Protein AF-A5E3Y4-F1 (afdb_monomer_lite)

Organism: Lodderomyces elongisporus (strain ATCC 11503 / CBS 2605 / JCM 1781 / NBRC 1676 / NRRL YB-4239) (NCBI:txid379508)

Foldseek 3Di:
DDPDLPEAFKEFEADPPGTDPLDIDGHDDPLVVVCVCQLPDCVQQVVCVVPDPPRSRVSLVVCCVPPPSSVSRYHYDQCQQTEAEDQPLCPVCNVPPSRHDDPPRDDYDDHPCVPPHDPVVVVVVVVVVVVVVPPDPCVVVD

Radius of gyration: 18.68 Å; chains: 1; bounding box: 45×25×62 Å

pLDDT: mean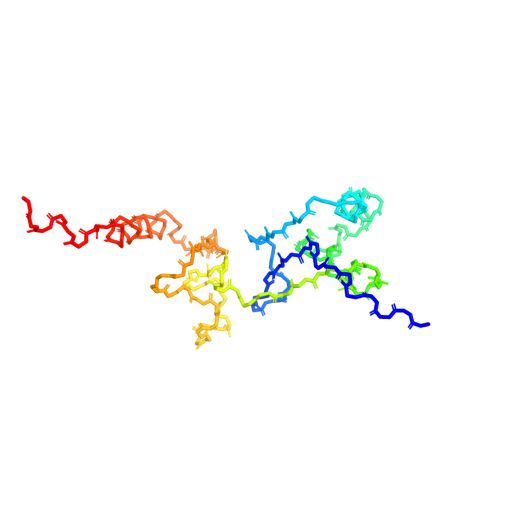 84.67, std 14.15, range [39.09, 97.06]

Structure (mmCIF, N/CA/C/O backbone):
data_AF-A5E3Y4-F1
#
_entry.id   AF-A5E3Y4-F1
#
loop_
_atom_site.group_PDB
_atom_site.id
_atom_site.type_symbol
_atom_site.label_atom_id
_atom_site.label_alt_id
_atom_site.label_comp_id
_atom_site.label_asym_id
_atom_site.label_entity_id
_atom_site.label_seq_id
_atom_site.pdbx_PDB_ins_code
_atom_site.Cartn_x
_atom_site.Cartn_y
_atom_site.Cartn_z
_atom_site.occupancy
_atom_site.B_iso_or_equiv
_atom_site.auth_seq_id
_atom_site.auth_comp_id
_atom_site.auth_asym_id
_atom_site.auth_atom_id
_atom_site.pdbx_PDB_model_num
ATOM 1 N N . MET A 1 1 ? -26.579 -13.635 18.494 1.00 39.09 1 MET A N 1
ATOM 2 C CA . MET A 1 1 ? -25.375 -13.830 17.659 1.00 39.09 1 MET A CA 1
ATOM 3 C C . MET A 1 1 ? -25.699 -13.289 16.270 1.00 39.09 1 MET A C 1
ATOM 5 O O . MET A 1 1 ? -26.286 -13.987 15.459 1.00 39.09 1 MET A O 1
ATOM 9 N N . SER A 1 2 ? -25.502 -11.986 16.071 1.00 42.41 2 SER A N 1
ATOM 10 C CA . SER A 1 2 ? -25.947 -11.267 14.872 1.00 42.41 2 SER A CA 1
ATOM 11 C C . SER A 1 2 ? -24.798 -11.192 13.866 1.00 42.41 2 SER A C 1
ATOM 13 O O . SER A 1 2 ? -23.995 -10.266 13.917 1.00 42.41 2 SER A O 1
ATOM 15 N N . THR A 1 3 ? -24.725 -12.145 12.940 1.00 51.66 3 THR A N 1
ATOM 16 C CA . THR A 1 3 ? -23.962 -12.018 11.687 1.00 51.66 3 THR A CA 1
ATOM 17 C C . THR A 1 3 ? -24.670 -11.035 10.752 1.00 51.66 3 THR A C 1
ATOM 19 O O . THR A 1 3 ? -25.243 -11.421 9.733 1.00 51.66 3 THR A O 1
ATOM 22 N N . LEU A 1 4 ? -24.676 -9.750 11.104 1.00 51.94 4 LEU A N 1
ATOM 23 C CA . LEU A 1 4 ? -25.006 -8.703 10.143 1.00 51.94 4 LEU A CA 1
ATOM 24 C C . LEU A 1 4 ? -23.763 -8.491 9.283 1.00 51.94 4 LEU A C 1
ATOM 26 O O . LEU A 1 4 ? -22.709 -8.143 9.809 1.00 51.94 4 LEU A O 1
ATOM 30 N N . LYS A 1 5 ? -23.896 -8.730 7.971 1.00 64.25 5 LYS A N 1
ATOM 31 C CA . LYS A 1 5 ? -22.921 -8.390 6.923 1.00 64.25 5 LYS A CA 1
ATOM 32 C C . LYS A 1 5 ? -22.685 -6.881 6.918 1.00 64.25 5 LYS A C 1
ATOM 34 O O . LYS A 1 5 ? -23.233 -6.135 6.114 1.00 64.25 5 LYS A O 1
ATOM 39 N N . GLN A 1 6 ? -21.904 -6.444 7.881 1.00 70.06 6 GLN A N 1
ATOM 40 C CA . GLN A 1 6 ? -21.375 -5.113 8.021 1.00 70.06 6 GLN A CA 1
ATOM 41 C C . GLN A 1 6 ? -20.534 -4.862 6.735 1.00 70.06 6 GLN A C 1
ATOM 43 O O . GLN A 1 6 ? -19.576 -5.587 6.484 1.00 70.06 6 GLN A O 1
ATOM 48 N N . PRO A 1 7 ? -20.876 -3.870 5.884 1.00 83.50 7 PRO A N 1
ATOM 49 C CA . PRO A 1 7 ? -20.195 -3.633 4.601 1.00 83.50 7 PRO A CA 1
ATOM 50 C C . PRO A 1 7 ? -18.747 -3.157 4.776 1.00 83.50 7 PRO A C 1
ATOM 52 O O . PRO A 1 7 ? -18.548 -2.227 5.548 1.00 83.50 7 PRO A O 1
ATOM 55 N N . ILE A 1 8 ? -17.789 -3.721 4.033 1.00 94.12 8 ILE A N 1
ATOM 56 C CA . ILE A 1 8 ? -16.358 -3.344 4.052 1.00 94.12 8 ILE A CA 1
ATOM 57 C C . ILE A 1 8 ? -16.190 -1.815 3.989 1.00 94.12 8 ILE A C 1
ATOM 59 O O . ILE A 1 8 ? -16.854 -1.150 3.189 1.00 94.12 8 ILE A O 1
ATOM 63 N N . ASP A 1 9 ? -15.329 -1.266 4.846 1.00 96.50 9 ASP A N 1
ATOM 64 C CA . ASP A 1 9 ? -15.009 0.165 4.882 1.00 96.50 9 ASP A CA 1
ATOM 65 C C . ASP A 1 9 ? -13.672 0.488 4.236 1.00 96.50 9 ASP A C 1
ATOM 67 O O . ASP A 1 9 ? -13.545 1.553 3.644 1.00 96.50 9 ASP A O 1
ATOM 71 N N . MET A 1 10 ? -12.687 -0.401 4.328 1.00 96.31 10 MET A N 1
ATOM 72 C CA . MET A 1 10 ? -11.364 -0.164 3.764 1.00 96.31 10 MET A CA 1
ATOM 73 C C . MET A 1 10 ? -10.934 -1.345 2.909 1.00 96.31 10 MET A C 1
ATOM 75 O O . MET A 1 10 ? -11.122 -2.501 3.277 1.00 96.31 10 MET A O 1
ATOM 79 N N . ILE A 1 11 ? -10.375 -1.047 1.744 1.00 97.06 11 ILE A N 1
ATOM 80 C CA . ILE A 1 11 ? -9.854 -2.032 0.808 1.00 97.06 11 ILE A CA 1
ATOM 81 C C . ILE A 1 11 ? -8.381 -1.734 0.591 1.00 97.06 11 ILE A C 1
ATOM 83 O O . ILE A 1 11 ? -8.037 -0.647 0.129 1.00 97.06 11 ILE A O 1
ATOM 87 N N . ILE A 1 12 ? -7.542 -2.717 0.893 1.00 96.69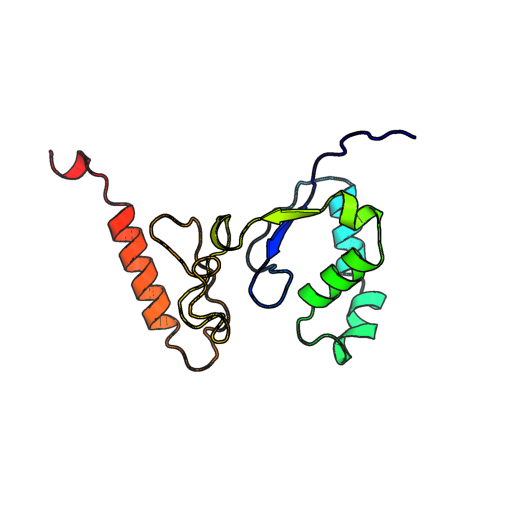 12 ILE A N 1
ATOM 88 C CA . ILE A 1 12 ? -6.094 -2.659 0.701 1.00 96.69 12 ILE A C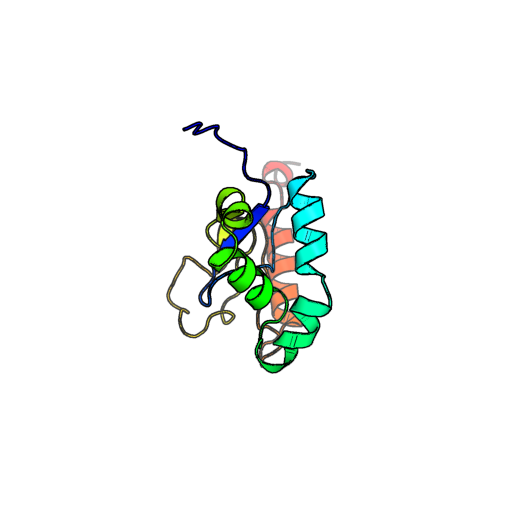A 1
ATOM 89 C C . ILE A 1 12 ? -5.633 -3.789 -0.213 1.00 96.69 12 ILE A C 1
ATOM 91 O O . ILE A 1 12 ? -6.393 -4.697 -0.560 1.00 96.69 12 ILE A O 1
ATOM 95 N N . THR A 1 13 ? -4.372 -3.728 -0.618 1.00 96.38 13 THR A N 1
ATOM 96 C CA . THR A 1 13 ? -3.729 -4.786 -1.401 1.00 96.38 13 THR A CA 1
ATOM 97 C C . THR A 1 13 ? -2.710 -5.545 -0.569 1.00 96.38 13 THR A C 1
ATOM 99 O O . THR A 1 13 ? -2.303 -5.063 0.484 1.00 96.38 13 THR A O 1
ATOM 102 N N . GLN A 1 14 ? -2.305 -6.726 -1.036 1.00 93.44 14 GLN A N 1
ATOM 103 C CA . GLN A 1 14 ? -1.176 -7.461 -0.465 1.00 93.44 14 GLN A CA 1
ATOM 104 C C . GLN A 1 14 ? -0.086 -7.645 -1.512 1.00 93.44 14 GLN A C 1
ATOM 106 O O . GLN A 1 14 ? -0.402 -7.958 -2.662 1.00 93.44 14 GLN A O 1
ATOM 111 N N . ASP A 1 15 ? 1.168 -7.454 -1.122 1.00 92.38 15 ASP A N 1
ATOM 112 C CA . ASP A 1 15 ? 2.340 -7.609 -1.983 1.00 92.38 15 ASP A CA 1
ATOM 113 C C . ASP A 1 15 ? 3.237 -8.776 -1.528 1.00 92.38 15 ASP A C 1
ATOM 115 O O . ASP A 1 15 ? 2.764 -9.734 -0.913 1.00 92.38 15 ASP A O 1
ATOM 119 N N . CYS A 1 16 ? 4.518 -8.744 -1.901 1.00 90.75 16 CYS A N 1
ATOM 120 C CA . CYS A 1 16 ? 5.491 -9.757 -1.509 1.00 90.75 16 CYS A CA 1
ATOM 121 C C . CYS A 1 16 ? 5.900 -9.696 -0.024 1.00 90.75 16 CYS A C 1
ATOM 123 O O . CYS A 1 16 ? 6.488 -10.666 0.456 1.00 90.75 16 CYS A O 1
ATOM 125 N N . GLY A 1 17 ? 5.610 -8.594 0.678 1.00 87.38 17 GLY A N 1
ATOM 126 C CA . GLY A 1 17 ? 5.977 -8.351 2.074 1.00 87.38 17 GLY A CA 1
ATOM 127 C C . GLY A 1 17 ? 4.801 -8.384 3.052 1.00 87.38 17 GLY A C 1
ATOM 128 O O . GLY A 1 17 ? 5.013 -8.671 4.224 1.00 87.38 17 GLY A O 1
ATOM 129 N N . GLY A 1 18 ? 3.568 -8.164 2.593 1.00 90.06 18 GLY A N 1
ATOM 130 C CA . GLY A 1 18 ? 2.405 -8.141 3.477 1.00 90.06 18 GLY A CA 1
ATOM 131 C C . GLY A 1 18 ? 1.360 -7.152 2.999 1.00 90.06 18 GLY A C 1
ATOM 132 O O . GLY A 1 18 ? 0.902 -7.233 1.857 1.00 90.06 18 GLY A O 1
ATOM 133 N N . PHE A 1 19 ? 0.922 -6.259 3.883 1.00 92.38 19 PHE A N 1
ATOM 134 C CA . PHE A 1 19 ? -0.046 -5.226 3.534 1.00 92.38 19 PHE A CA 1
ATOM 135 C C . PHE A 1 19 ? 0.620 -4.174 2.654 1.00 92.38 19 PHE A C 1
ATOM 137 O O . PHE A 1 19 ? 1.677 -3.648 2.980 1.00 92.38 19 PHE A O 1
ATOM 144 N N . ASN A 1 20 ? -0.052 -3.785 1.572 1.00 92.44 20 ASN A N 1
ATOM 145 C CA . ASN A 1 20 ? 0.397 -2.683 0.742 1.00 92.44 20 ASN A CA 1
ATOM 146 C C . ASN A 1 20 ? -0.620 -1.541 0.715 1.00 92.44 20 ASN A C 1
ATOM 148 O O . ASN A 1 20 ? -1.761 -1.693 0.258 1.00 92.44 20 ASN A O 1
ATOM 152 N N . LEU A 1 21 ? -0.140 -0.385 1.175 1.00 92.00 21 LEU A N 1
ATOM 153 C CA . LEU A 1 21 ? -0.863 0.881 1.301 1.00 92.00 21 LEU A CA 1
ATOM 154 C C . LEU A 1 21 ? -0.503 1.921 0.227 1.00 92.00 21 LEU A C 1
ATOM 156 O O . LEU A 1 21 ? -0.914 3.071 0.321 1.00 92.00 21 LEU A O 1
ATOM 160 N N . GLY A 1 22 ? 0.228 1.538 -0.820 1.00 91.81 22 GLY A N 1
ATOM 161 C CA . GLY A 1 22 ? 0.527 2.422 -1.952 1.00 91.81 22 GLY A CA 1
ATOM 162 C C . GLY A 1 22 ? -0.702 2.778 -2.799 1.00 91.81 22 GLY A C 1
ATOM 163 O O . GLY A 1 22 ? -0.726 3.817 -3.455 1.00 91.81 22 GLY A O 1
ATOM 164 N N . SER A 1 23 ? -1.750 1.951 -2.750 1.00 95.12 23 SER A N 1
ATOM 165 C CA . SER A 1 23 ? -3.085 2.296 -3.240 1.00 95.12 23 SER A CA 1
ATOM 166 C C . SER A 1 23 ? -4.147 1.558 -2.433 1.00 95.12 23 SER A C 1
ATOM 168 O O . SER A 1 23 ? -4.137 0.329 -2.345 1.00 95.12 23 SER A O 1
ATOM 170 N N . PHE A 1 24 ? -5.070 2.309 -1.842 1.00 95.88 24 PHE A N 1
ATOM 171 C CA . PHE A 1 24 ? -6.156 1.780 -1.028 1.00 95.88 24 PHE A CA 1
ATOM 172 C C . PHE A 1 24 ? -7.404 2.649 -1.168 1.00 95.88 24 PHE A C 1
ATOM 174 O O . PHE A 1 24 ? -7.346 3.799 -1.605 1.00 95.88 24 PHE A O 1
ATOM 181 N N . LEU A 1 25 ? -8.553 2.087 -0.804 1.00 96.38 25 LEU A N 1
ATOM 182 C CA . LEU A 1 25 ? -9.839 2.777 -0.833 1.00 96.38 25 LEU A CA 1
ATOM 183 C C . LEU A 1 25 ? -10.445 2.760 0.562 1.00 96.38 25 LEU A C 1
ATOM 185 O O . LEU A 1 25 ? -10.492 1.709 1.194 1.00 96.38 25 LEU A O 1
ATOM 189 N N . VAL A 1 26 ? -10.959 3.902 1.012 1.00 95.94 26 VAL A N 1
ATOM 190 C CA . VAL A 1 26 ? -11.687 4.015 2.280 1.00 95.94 26 VAL A CA 1
ATOM 191 C C . VAL A 1 26 ? -13.045 4.641 2.014 1.00 95.94 26 VAL A C 1
ATOM 193 O O . VAL A 1 26 ? -13.159 5.699 1.394 1.00 95.94 26 VAL A O 1
ATOM 196 N N . ARG A 1 27 ? -14.097 3.981 2.481 1.00 95.81 27 ARG A N 1
ATOM 197 C CA . ARG A 1 27 ? -15.446 4.521 2.497 1.00 95.81 27 ARG A CA 1
ATOM 198 C C . ARG A 1 27 ? -15.581 5.464 3.681 1.00 95.81 27 ARG A C 1
ATOM 200 O O . ARG A 1 27 ? -15.281 5.088 4.805 1.00 95.81 27 ARG A O 1
ATOM 207 N N . ARG A 1 28 ? -16.158 6.640 3.436 1.00 95.94 28 ARG A N 1
ATOM 208 C CA . ARG A 1 28 ? -16.555 7.562 4.500 1.00 95.94 28 ARG A CA 1
ATOM 209 C C . ARG A 1 28 ? -17.616 6.924 5.403 1.00 95.94 28 ARG A C 1
ATOM 211 O O . ARG A 1 28 ? -18.743 6.690 4.963 1.00 95.94 28 ARG A O 1
ATOM 218 N N . SER A 1 29 ? -17.263 6.669 6.654 1.00 95.25 29 SER A N 1
ATOM 219 C CA . SER A 1 29 ? -18.148 6.143 7.692 1.00 95.25 29 SER A CA 1
ATOM 220 C C . SER A 1 29 ? -17.622 6.506 9.087 1.00 95.25 29 SER A C 1
ATOM 222 O O . SER A 1 29 ? -16.482 6.939 9.239 1.00 95.25 29 SER A O 1
ATOM 224 N N . SER A 1 30 ? -18.426 6.285 10.129 1.00 94.94 30 SER A N 1
ATOM 225 C CA . SER A 1 30 ? -17.958 6.443 11.515 1.00 94.94 30 SER A CA 1
ATOM 226 C C . SER A 1 30 ? -16.799 5.498 11.851 1.00 94.94 30 SER A C 1
ATOM 228 O O . SER A 1 30 ? -15.943 5.827 12.664 1.00 94.94 30 SER A O 1
ATOM 230 N N . TRP A 1 31 ? -16.742 4.334 11.195 1.00 94.88 31 TRP A N 1
ATOM 231 C CA . TRP A 1 31 ? -15.623 3.408 11.335 1.00 94.88 31 TRP A CA 1
ATOM 232 C C . TRP A 1 31 ? -14.339 3.991 10.743 1.00 94.88 31 TRP A C 1
ATOM 234 O O . TRP A 1 31 ? -13.292 3.876 11.368 1.00 94.88 31 TRP A O 1
ATOM 244 N N . SER A 1 32 ? -14.407 4.641 9.571 1.00 95.12 32 SER A N 1
ATOM 245 C CA . SER A 1 32 ? -13.210 5.234 8.960 1.00 95.12 32 SER A CA 1
ATOM 246 C C . SER A 1 32 ? -12.676 6.408 9.771 1.00 95.12 32 SER A C 1
ATOM 248 O O . SER A 1 32 ? -11.468 6.564 9.864 1.00 95.12 32 SER A O 1
ATOM 250 N N . GLU A 1 33 ? -13.563 7.209 10.369 1.00 94.88 33 GLU A N 1
ATOM 251 C CA . GLU A 1 33 ? -13.169 8.303 11.269 1.00 94.88 33 GLU A CA 1
ATOM 252 C C . GLU A 1 33 ? -12.426 7.742 12.491 1.00 94.88 33 GLU A C 1
ATOM 254 O O . GLU A 1 33 ? -11.280 8.106 12.729 1.00 94.88 33 GLU A O 1
ATOM 259 N N . MET A 1 34 ? -13.009 6.747 13.170 1.00 93.44 34 MET A N 1
ATOM 260 C CA . MET A 1 34 ? -12.375 6.099 14.324 1.00 93.44 34 MET A CA 1
ATOM 261 C C . MET A 1 34 ? -11.053 5.401 13.973 1.00 93.44 34 MET A C 1
ATOM 263 O O . MET A 1 34 ? -10.108 5.449 14.760 1.00 93.44 34 MET A O 1
ATOM 267 N N . LEU A 1 35 ? -10.973 4.736 12.813 1.00 93.06 35 LEU A N 1
ATOM 268 C CA . LEU A 1 35 ? -9.726 4.124 12.356 1.00 93.06 35 LEU A CA 1
ATOM 269 C C . LEU A 1 35 ? -8.643 5.188 12.181 1.00 93.06 35 LEU A C 1
ATOM 271 O O . LEU A 1 35 ? -7.545 4.994 12.685 1.00 93.06 35 LEU A O 1
ATOM 275 N N . LEU A 1 36 ? -8.936 6.278 11.470 1.00 91.75 36 LEU A N 1
ATOM 276 C CA . LEU A 1 36 ? -7.951 7.320 11.178 1.00 91.75 36 LEU A CA 1
ATOM 277 C C . LEU A 1 36 ? -7.481 8.037 12.450 1.00 91.75 36 LEU A C 1
ATOM 279 O O . LEU A 1 36 ? -6.289 8.307 12.566 1.00 91.75 36 LEU A O 1
ATOM 283 N N . ASP A 1 37 ? -8.376 8.265 13.415 1.00 90.00 37 ASP A N 1
ATOM 284 C CA . ASP A 1 37 ? -8.023 8.861 14.709 1.00 90.00 37 ASP A CA 1
ATOM 285 C C . ASP A 1 37 ? -7.013 7.998 15.481 1.00 90.00 37 ASP A C 1
ATOM 287 O O . ASP A 1 37 ? -6.034 8.511 16.015 1.00 90.00 37 ASP A O 1
ATOM 291 N N . ILE A 1 38 ? -7.223 6.677 15.517 1.00 87.44 38 ILE A N 1
ATOM 292 C CA . ILE A 1 38 ? -6.338 5.741 16.230 1.00 87.44 38 ILE A CA 1
ATOM 293 C C . ILE A 1 38 ? -5.057 5.477 15.437 1.00 87.44 38 ILE A C 1
ATOM 295 O O . ILE A 1 38 ? -3.980 5.336 16.013 1.00 87.44 38 ILE A O 1
ATOM 299 N N . TRP A 1 39 ? -5.160 5.389 14.113 1.00 85.25 39 TRP A N 1
ATOM 300 C CA . TRP A 1 39 ? -4.022 5.095 13.249 1.00 85.25 39 TRP A CA 1
ATOM 301 C C . TRP A 1 39 ? -3.005 6.243 13.234 1.00 85.25 39 TRP A C 1
ATOM 303 O O . TRP A 1 39 ? -1.807 5.987 13.129 1.00 85.25 39 TRP A O 1
ATOM 313 N N . TRP A 1 40 ? -3.469 7.484 13.415 1.00 79.12 40 TRP A N 1
ATOM 314 C CA . TRP A 1 40 ? -2.626 8.673 13.553 1.00 79.12 40 TRP A CA 1
ATOM 315 C C . TRP A 1 40 ? -2.280 9.029 15.012 1.00 79.12 40 TRP A C 1
ATOM 317 O O . TRP A 1 40 ? -1.605 10.030 15.248 1.00 79.12 40 TRP A O 1
ATOM 327 N N . ASP A 1 41 ? -2.728 8.249 16.004 1.00 78.06 41 ASP A N 1
ATOM 328 C CA . ASP A 1 41 ? -2.481 8.555 17.417 1.00 78.06 41 ASP A CA 1
ATOM 329 C C . ASP A 1 41 ? -0.965 8.560 17.714 1.00 78.06 41 ASP A C 1
ATOM 331 O O . ASP A 1 41 ? -0.314 7.509 17.612 1.00 78.06 41 ASP A O 1
ATOM 335 N N . PRO A 1 42 ? -0.385 9.706 18.129 1.00 63.44 42 PRO A N 1
ATOM 336 C CA . PRO A 1 42 ? 1.028 9.806 18.472 1.00 63.44 42 PRO A CA 1
ATOM 337 C C . PRO A 1 42 ? 1.439 8.824 19.570 1.00 63.44 42 PRO A C 1
ATOM 339 O O . PRO A 1 42 ? 2.561 8.339 19.558 1.00 63.44 42 PRO A O 1
ATOM 342 N N . ALA A 1 43 ? 0.551 8.459 20.499 1.00 63.72 43 ALA A N 1
ATOM 343 C CA . ALA A 1 43 ? 0.886 7.490 21.539 1.00 63.72 43 ALA A CA 1
ATOM 344 C C . ALA A 1 43 ? 1.144 6.084 20.971 1.00 63.72 43 ALA A C 1
ATOM 346 O O . ALA A 1 43 ? 1.989 5.362 21.493 1.00 63.72 43 ALA A O 1
ATOM 347 N N . MET A 1 44 ? 0.459 5.697 19.893 1.00 64.00 44 MET A N 1
ATOM 348 C CA . MET A 1 44 ? 0.707 4.435 19.187 1.00 64.00 44 MET A CA 1
ATOM 349 C C . MET A 1 44 ? 1.880 4.564 18.211 1.00 64.00 44 MET A C 1
ATOM 351 O O . MET A 1 44 ? 2.756 3.701 18.174 1.00 64.00 44 MET A O 1
ATOM 355 N N . TYR A 1 45 ? 1.924 5.658 17.450 1.00 58.56 45 TYR A N 1
ATOM 356 C CA . TYR A 1 45 ? 2.909 5.871 16.393 1.00 58.56 45 TYR A CA 1
ATOM 357 C C . TYR A 1 45 ? 4.301 6.247 16.938 1.00 58.56 45 TYR A C 1
ATOM 359 O O . TYR A 1 45 ? 5.306 5.644 16.566 1.00 58.56 45 TYR A O 1
ATOM 367 N N . GLU A 1 46 ? 4.389 7.183 17.886 1.00 56.53 46 GLU A N 1
ATOM 368 C CA . GLU A 1 46 ? 5.649 7.651 18.487 1.00 56.53 46 GLU A CA 1
ATOM 369 C C . GLU A 1 46 ? 6.207 6.711 19.564 1.00 56.53 46 GLU A C 1
ATOM 371 O O . GLU A 1 46 ? 7.367 6.848 19.934 1.00 56.53 46 GLU A O 1
ATOM 376 N N . GLN A 1 47 ? 5.470 5.724 20.073 1.00 57.00 47 GLN A N 1
ATOM 377 C CA . GLN A 1 47 ? 6.071 4.729 20.981 1.00 57.00 47 GLN A CA 1
ATOM 378 C C . GLN A 1 47 ? 6.731 3.574 20.220 1.00 57.00 47 GLN A C 1
ATOM 380 O O . GLN A 1 47 ? 7.701 2.992 20.705 1.00 57.00 47 GLN A O 1
ATOM 385 N N . MET A 1 48 ? 6.250 3.281 19.009 1.00 56.84 48 MET A N 1
ATOM 386 C CA . MET A 1 48 ? 6.693 2.140 18.202 1.00 56.84 48 MET A CA 1
ATOM 387 C C . MET A 1 48 ? 7.557 2.531 16.992 1.00 56.84 48 MET A C 1
ATOM 389 O O . MET A 1 48 ? 8.109 1.650 16.339 1.00 56.84 48 MET A O 1
ATOM 393 N N . HIS A 1 49 ? 7.757 3.828 16.715 1.00 56.03 49 HIS A N 1
ATOM 394 C CA . HIS A 1 49 ? 8.564 4.312 15.578 1.00 56.03 49 HIS A CA 1
ATOM 395 C C . HIS A 1 49 ? 10.022 3.817 15.548 1.00 56.03 49 HIS A C 1
ATOM 397 O O . HIS A 1 49 ? 10.661 3.895 14.504 1.00 56.03 49 HIS A O 1
ATOM 403 N N . MET A 1 50 ? 10.568 3.331 16.672 1.00 54.78 50 MET A N 1
ATOM 404 C CA . MET A 1 50 ? 11.897 2.701 16.709 1.00 54.78 50 MET A CA 1
ATOM 405 C C . MET A 1 50 ? 11.876 1.196 16.385 1.00 54.78 50 MET A C 1
ATOM 407 O O . MET A 1 50 ? 12.938 0.610 16.200 1.00 54.78 50 MET A O 1
ATOM 411 N N . GLN A 1 51 ? 10.698 0.565 16.343 1.00 55.06 51 GLN A N 1
ATOM 412 C CA . GLN A 1 51 ? 10.503 -0.855 16.015 1.00 55.06 51 GLN A CA 1
ATOM 413 C C . GLN A 1 51 ? 9.904 -1.071 14.616 1.00 55.06 51 GLN A C 1
ATOM 415 O O . GLN A 1 51 ? 10.050 -2.157 14.063 1.00 55.06 51 GLN A O 1
ATOM 420 N N . TRP A 1 52 ? 9.232 -0.064 14.051 1.00 56.91 52 TRP A N 1
ATOM 421 C CA . TRP A 1 52 ? 8.564 -0.147 12.750 1.00 56.91 52 TRP A CA 1
ATOM 422 C C . TRP A 1 52 ? 9.432 0.415 11.626 1.00 56.91 52 TRP A C 1
ATOM 424 O O . TRP A 1 52 ? 9.570 1.632 11.482 1.00 56.91 52 TRP A O 1
ATOM 434 N N . GLU A 1 53 ? 9.992 -0.473 10.804 1.00 55.91 53 GLU A N 1
ATOM 435 C CA . GLU A 1 53 ? 10.746 -0.080 9.609 1.00 55.91 53 GLU A CA 1
ATOM 436 C C . GLU A 1 53 ? 9.828 0.505 8.519 1.00 55.91 53 GLU A C 1
ATOM 438 O O . GLU A 1 53 ? 10.239 1.421 7.804 1.00 55.91 53 GLU A O 1
ATOM 443 N N . HIS A 1 54 ? 8.561 0.067 8.443 1.00 58.03 54 HIS A N 1
ATOM 444 C CA . HIS A 1 54 ? 7.593 0.465 7.409 1.00 58.03 54 HIS A CA 1
ATOM 445 C C . HIS A 1 54 ? 6.479 1.399 7.917 1.00 58.03 54 HIS A C 1
ATOM 447 O O . HIS A 1 54 ? 5.481 1.623 7.225 1.00 58.03 54 HIS A O 1
ATOM 453 N N . LYS A 1 55 ? 6.664 2.009 9.097 1.00 73.19 55 LYS A N 1
ATOM 454 C CA . LYS A 1 55 ? 5.831 3.094 9.655 1.00 73.19 55 LYS A CA 1
ATOM 455 C C . LYS A 1 55 ? 4.322 2.796 9.618 1.00 73.19 55 LYS A C 1
ATOM 457 O O . LYS A 1 55 ? 3.812 2.056 10.450 1.00 73.19 55 LYS A O 1
ATOM 462 N N . GLU A 1 56 ? 3.597 3.397 8.672 1.00 73.44 56 GLU A N 1
ATOM 463 C CA . GLU A 1 56 ? 2.137 3.324 8.556 1.00 73.44 56 GLU A CA 1
ATOM 464 C C . GLU A 1 56 ? 1.634 1.907 8.238 1.00 73.44 56 GLU A C 1
ATOM 466 O O . GLU A 1 56 ? 0.557 1.530 8.707 1.00 73.44 56 GLU A O 1
ATOM 471 N N . GLN A 1 57 ? 2.409 1.116 7.483 1.00 74.62 57 GLN A N 1
ATOM 472 C CA . GLN A 1 57 ? 2.071 -0.278 7.168 1.00 74.62 57 GLN A CA 1
ATOM 473 C C . GLN A 1 57 ? 2.120 -1.149 8.425 1.00 74.62 57 GLN A C 1
ATOM 475 O O . GLN A 1 57 ? 1.117 -1.778 8.764 1.00 74.62 57 GLN A O 1
ATOM 480 N N . ASP A 1 58 ? 3.226 -1.094 9.169 1.00 77.50 58 ASP A N 1
ATOM 481 C CA . ASP A 1 58 ? 3.409 -1.860 10.409 1.00 77.50 58 ASP A CA 1
ATOM 482 C C . ASP A 1 58 ? 2.371 -1.474 11.478 1.00 77.50 58 ASP A C 1
ATOM 484 O O . ASP A 1 58 ? 1.844 -2.328 12.204 1.00 77.50 58 ASP A O 1
ATOM 488 N N . ALA A 1 59 ? 2.015 -0.186 11.542 1.00 83.44 59 ALA A N 1
ATOM 489 C CA . ALA A 1 59 ? 0.959 0.308 12.418 1.00 83.44 59 ALA A CA 1
ATOM 490 C C . ALA A 1 59 ? -0.397 -0.332 12.082 1.00 83.44 59 ALA A C 1
ATOM 492 O O . ALA A 1 59 ? -1.085 -0.845 12.971 1.00 83.44 59 ALA A O 1
ATOM 493 N N . LEU A 1 60 ? -0.779 -0.353 10.800 1.00 88.25 60 LEU A N 1
ATOM 494 C CA . LEU A 1 60 ? -2.049 -0.941 10.383 1.00 88.25 60 LEU A CA 1
ATOM 495 C C . LEU A 1 60 ? -2.061 -2.463 10.556 1.00 88.25 60 LEU A C 1
ATOM 497 O O . LEU A 1 60 ? -3.087 -3.009 10.953 1.00 88.25 60 LEU A O 1
ATOM 501 N N . GLU A 1 61 ? -0.950 -3.156 10.311 1.00 88.12 61 GLU A N 1
ATOM 502 C CA . GLU A 1 61 ? -0.837 -4.598 10.560 1.00 88.12 61 GLU A CA 1
ATOM 503 C C . GLU A 1 61 ? -0.975 -4.933 12.053 1.00 88.12 61 GLU A C 1
ATOM 505 O O . GLU A 1 61 ? -1.661 -5.891 12.432 1.00 88.12 61 GLU A O 1
ATOM 510 N N . THR A 1 62 ? -0.403 -4.102 12.927 1.00 87.12 62 THR A N 1
ATOM 511 C CA . THR A 1 62 ? -0.551 -4.230 14.384 1.00 87.12 62 THR A CA 1
ATOM 512 C C . THR A 1 62 ? -1.999 -3.993 14.814 1.00 87.12 62 THR A C 1
ATOM 514 O O . THR A 1 62 ? -2.583 -4.790 15.554 1.00 87.12 62 THR A O 1
ATOM 517 N N . LEU A 1 63 ? -2.625 -2.927 14.317 1.00 89.06 63 LEU A N 1
ATOM 518 C CA . LEU A 1 63 ? -4.031 -2.626 14.578 1.00 89.06 63 LEU A CA 1
ATOM 519 C C . LEU A 1 63 ? -4.950 -3.731 14.048 1.00 89.06 63 LEU A C 1
ATOM 521 O O . LEU A 1 63 ? -5.856 -4.175 14.750 1.00 89.06 63 LEU A O 1
ATOM 525 N N . TYR A 1 64 ? -4.677 -4.246 12.851 1.00 91.75 64 TYR A N 1
ATOM 526 C CA . TYR A 1 64 ? -5.391 -5.377 12.278 1.00 91.75 64 TYR A CA 1
ATOM 527 C C . TYR A 1 64 ? -5.223 -6.627 13.152 1.00 91.75 64 TYR A C 1
ATOM 529 O O . TYR A 1 64 ? -6.202 -7.262 13.519 1.00 91.75 64 TYR A O 1
ATOM 537 N N . SER A 1 65 ? -4.011 -7.000 13.553 1.00 89.94 65 SER A N 1
ATOM 538 C CA . SER A 1 65 ? -3.801 -8.223 14.343 1.00 89.94 65 SER A CA 1
ATOM 539 C C . SER A 1 65 ? -4.425 -8.162 15.745 1.00 89.94 65 SER A C 1
ATOM 541 O O . SER A 1 65 ? -4.938 -9.179 16.224 1.00 89.94 65 SER A O 1
ATOM 543 N N . THR A 1 66 ? -4.443 -6.983 16.373 1.00 89.44 66 THR A N 1
ATOM 544 C CA . THR A 1 66 ? -4.889 -6.795 17.764 1.00 89.44 66 THR A CA 1
ATOM 545 C C . THR A 1 66 ? -6.363 -6.409 17.905 1.00 89.44 66 THR A C 1
ATOM 547 O O . THR A 1 66 ? -7.001 -6.803 18.883 1.00 89.44 66 THR A O 1
ATOM 550 N N . GLN A 1 67 ? -6.943 -5.687 16.940 1.00 91.75 67 GLN A N 1
ATOM 551 C CA . GLN A 1 67 ? -8.290 -5.121 17.048 1.00 91.75 67 GLN A CA 1
ATOM 552 C C . GLN A 1 67 ? -9.285 -5.828 16.118 1.00 91.75 67 GLN A C 1
ATOM 554 O O . GLN A 1 67 ? -9.319 -5.614 14.905 1.00 91.75 67 GLN A O 1
ATOM 559 N N . ALA A 1 68 ? -10.174 -6.648 16.690 1.00 93.19 68 ALA A N 1
ATOM 560 C CA . ALA A 1 68 ? -11.179 -7.387 15.915 1.00 93.19 68 ALA A CA 1
ATOM 561 C C . ALA A 1 68 ? -12.113 -6.469 15.102 1.00 93.19 68 ALA A C 1
ATOM 563 O O . ALA A 1 68 ? -12.396 -6.762 13.942 1.00 93.19 68 ALA A O 1
ATOM 564 N N . TRP A 1 69 ? -12.510 -5.326 15.670 1.00 91.94 69 TRP A N 1
ATOM 565 C CA . TRP A 1 69 ? -13.397 -4.358 15.015 1.00 91.94 69 TRP A CA 1
ATOM 566 C C . TRP A 1 69 ? -12.778 -3.712 13.761 1.00 91.94 69 TRP A C 1
ATOM 568 O O . TRP A 1 69 ? -13.510 -3.254 12.883 1.00 91.94 69 TRP A O 1
ATOM 578 N N . ILE A 1 70 ? -11.443 -3.700 13.648 1.00 93.38 70 ILE A N 1
ATOM 579 C CA . ILE A 1 70 ? -10.729 -3.255 12.445 1.00 93.38 70 ILE A CA 1
ATOM 580 C C . ILE A 1 70 ? -10.749 -4.369 11.394 1.00 93.38 70 ILE A C 1
ATOM 582 O O . ILE A 1 70 ? -11.153 -4.144 10.252 1.00 93.38 70 ILE A O 1
ATOM 586 N N . ARG A 1 71 ? -10.387 -5.599 11.784 1.00 93.25 71 ARG A N 1
ATOM 587 C CA . ARG A 1 71 ? -10.331 -6.748 10.859 1.00 93.25 71 ARG A CA 1
ATOM 588 C C . ARG A 1 71 ? -11.642 -7.040 10.163 1.00 93.25 71 ARG A C 1
ATOM 590 O O . ARG A 1 71 ? -11.649 -7.364 8.984 1.00 93.25 71 ARG A O 1
ATOM 597 N N . GLU A 1 72 ? -12.750 -6.922 10.884 1.00 93.75 72 GLU A N 1
ATOM 598 C CA . GLU A 1 72 ? -14.084 -7.227 10.360 1.00 93.75 72 GLU A CA 1
ATOM 599 C C . GLU A 1 72 ? -14.512 -6.303 9.205 1.00 93.75 72 GLU A C 1
ATOM 601 O O . GLU A 1 72 ? -15.532 -6.546 8.557 1.00 93.75 72 GLU A O 1
ATOM 606 N N . ARG A 1 73 ? -13.757 -5.228 8.950 1.00 95.12 73 ARG A N 1
ATOM 607 C CA . ARG A 1 73 ? -14.136 -4.127 8.058 1.00 95.12 73 ARG A CA 1
ATOM 608 C C . ARG A 1 73 ? -13.097 -3.836 6.972 1.00 95.12 73 ARG A C 1
ATOM 610 O O . ARG A 1 73 ? 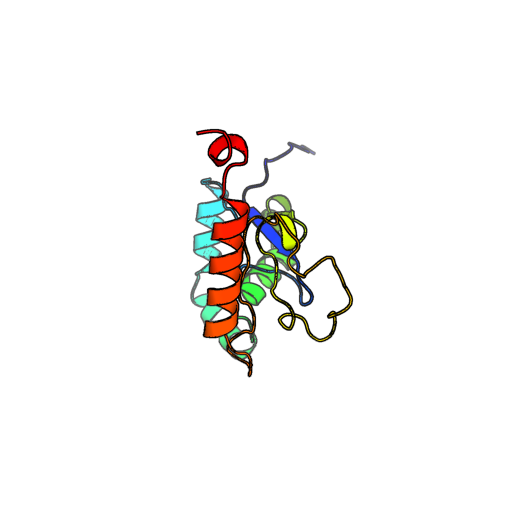-13.376 -3.007 6.102 1.00 95.12 73 ARG A O 1
ATOM 617 N N . ILE A 1 74 ? -11.962 -4.539 6.984 1.00 95.69 74 ILE A N 1
ATOM 618 C CA . ILE A 1 74 ? -10.916 -4.465 5.957 1.00 95.69 74 ILE A CA 1
ATOM 619 C C . ILE A 1 74 ? -11.077 -5.613 4.954 1.00 95.69 74 ILE A C 1
ATOM 621 O O . ILE A 1 74 ? -11.254 -6.771 5.325 1.00 95.69 74 ILE A O 1
ATOM 625 N N . GLY A 1 75 ? -11.012 -5.283 3.665 1.00 95.38 75 GLY A N 1
ATOM 626 C CA . GLY A 1 75 ? -10.977 -6.230 2.557 1.00 95.38 75 GLY A CA 1
ATOM 627 C C . GLY A 1 75 ? -9.637 -6.200 1.827 1.00 95.38 75 GLY A C 1
ATOM 628 O O . GLY A 1 75 ? -9.001 -5.152 1.723 1.00 95.38 75 GLY A O 1
ATOM 629 N N . PHE A 1 76 ? -9.245 -7.344 1.270 1.00 95.50 76 PHE A N 1
ATOM 630 C CA . PHE A 1 76 ? -7.996 -7.492 0.526 1.00 95.50 76 PHE A CA 1
ATOM 631 C C . PHE A 1 76 ? -8.259 -7.722 -0.958 1.00 95.50 76 PHE A C 1
ATOM 633 O O . PHE A 1 76 ? -9.137 -8.501 -1.339 1.00 95.50 76 PHE A O 1
ATOM 640 N N . LEU A 1 77 ? -7.465 -7.061 -1.795 1.00 95.56 77 LEU A N 1
ATOM 641 C CA . LEU A 1 77 ? -7.414 -7.284 -3.233 1.00 95.56 77 LEU A CA 1
ATOM 642 C C . LEU A 1 77 ? -6.043 -7.820 -3.658 1.00 95.56 77 LEU A C 1
ATOM 644 O O . LEU A 1 77 ? -5.027 -7.464 -3.057 1.00 95.56 77 LEU A O 1
ATOM 648 N N . PRO A 1 78 ? -5.985 -8.598 -4.755 1.00 95.12 78 PRO A N 1
ATOM 649 C CA . PRO A 1 78 ? -4.722 -8.851 -5.437 1.00 95.12 78 PRO A CA 1
ATOM 650 C C . PRO A 1 78 ? -4.054 -7.528 -5.830 1.00 95.12 78 PRO A C 1
ATOM 652 O O . PRO A 1 78 ? -4.730 -6.646 -6.368 1.00 95.12 78 PRO A O 1
ATOM 655 N N . LEU A 1 79 ? -2.738 -7.420 -5.623 1.00 95.94 79 LEU A N 1
ATOM 656 C CA . LEU A 1 79 ? -1.950 -6.196 -5.823 1.00 95.94 79 LEU A CA 1
ATOM 657 C C . LEU A 1 79 ? -2.279 -5.462 -7.129 1.00 95.94 79 LEU A C 1
ATOM 659 O O . LEU A 1 79 ? -2.682 -4.299 -7.141 1.00 95.94 79 LEU A O 1
ATOM 663 N N . ARG A 1 80 ? -2.220 -6.190 -8.245 1.00 96.19 80 ARG A N 1
ATOM 664 C CA . ARG A 1 80 ? -2.411 -5.653 -9.598 1.00 96.19 80 ARG A CA 1
ATOM 665 C C . ARG A 1 80 ? -3.789 -5.059 -9.887 1.00 96.19 80 ARG A C 1
ATOM 667 O O . ARG A 1 80 ? -3.958 -4.390 -10.902 1.00 96.19 80 ARG A O 1
ATOM 674 N N . LYS A 1 81 ? -4.791 -5.288 -9.029 1.00 95.81 81 LYS A N 1
ATOM 675 C CA . LYS A 1 81 ? -6.134 -4.725 -9.236 1.00 95.81 81 LYS A CA 1
ATOM 676 C C . LYS A 1 81 ? -6.142 -3.205 -9.161 1.00 95.81 81 LYS A C 1
ATOM 678 O O . LYS A 1 81 ? -6.853 -2.587 -9.948 1.00 95.81 81 LYS A O 1
ATOM 683 N N . ILE A 1 82 ? -5.377 -2.628 -8.237 1.00 96.62 82 ILE A N 1
ATOM 684 C CA . ILE A 1 82 ? -5.325 -1.174 -8.028 1.00 96.62 82 ILE A CA 1
ATOM 685 C C . ILE A 1 82 ? -3.907 -0.637 -7.785 1.00 96.62 82 ILE A C 1
ATOM 687 O O . ILE A 1 82 ? -3.748 0.565 -7.622 1.00 96.62 82 ILE A O 1
ATOM 691 N N . ASN A 1 83 ? -2.887 -1.500 -7.747 1.00 96.69 83 ASN A N 1
ATOM 692 C CA . ASN A 1 83 ? -1.577 -1.152 -7.197 1.00 96.69 83 ASN A CA 1
ATOM 693 C C . ASN A 1 83 ? -0.421 -1.969 -7.812 1.00 96.69 83 ASN A C 1
ATOM 695 O O . ASN A 1 83 ? 0.446 -2.458 -7.098 1.00 96.69 83 ASN A O 1
ATOM 699 N N . ALA A 1 84 ? -0.428 -2.196 -9.127 1.00 96.31 84 ALA A N 1
ATOM 700 C CA . ALA A 1 84 ? 0.539 -3.085 -9.774 1.00 96.31 84 ALA A CA 1
ATOM 701 C C . ALA A 1 84 ? 1.985 -2.578 -9.642 1.00 96.31 84 ALA A C 1
ATOM 703 O O . ALA A 1 84 ? 2.244 -1.385 -9.792 1.00 96.31 84 ALA A O 1
ATOM 704 N N . PHE A 1 85 ? 2.939 -3.482 -9.432 1.00 95.19 85 PHE A N 1
ATOM 705 C CA . PHE A 1 85 ? 4.351 -3.123 -9.321 1.00 95.19 85 PHE A CA 1
ATOM 706 C C . PHE A 1 85 ? 5.080 -3.132 -10.668 1.00 95.19 85 PHE A C 1
ATOM 708 O O . PHE A 1 85 ? 4.789 -3.969 -11.525 1.00 95.19 85 PHE A O 1
ATOM 715 N N . PRO A 1 86 ? 6.072 -2.252 -10.877 1.00 93.00 86 PRO A N 1
ATOM 716 C CA . PRO A 1 86 ? 7.017 -2.395 -11.969 1.00 93.00 86 PRO A CA 1
ATOM 717 C C . PRO A 1 86 ? 7.960 -3.582 -11.712 1.00 93.00 86 PRO A C 1
ATOM 719 O O . PRO A 1 86 ? 8.162 -3.989 -10.559 1.00 93.00 86 PRO A O 1
ATOM 722 N N . PRO A 1 87 ? 8.586 -4.127 -12.769 1.00 89.44 87 PRO A N 1
ATOM 723 C CA . PRO A 1 87 ? 9.691 -5.065 -12.619 1.00 89.44 87 PRO A CA 1
ATOM 724 C C . PRO A 1 87 ? 10.749 -4.532 -11.639 1.00 89.44 87 PRO A C 1
ATOM 726 O O . PRO A 1 87 ? 11.109 -3.358 -11.685 1.00 89.44 87 PRO A O 1
ATOM 729 N N . GLY A 1 88 ? 11.236 -5.394 -10.744 1.00 86.31 88 GLY A N 1
ATOM 730 C CA . GLY A 1 88 ? 12.275 -5.046 -9.768 1.00 86.31 88 GLY A CA 1
ATOM 731 C C . GLY A 1 88 ? 11.788 -4.501 -8.419 1.00 86.31 88 GLY A C 1
ATOM 732 O O . GLY A 1 88 ? 12.618 -4.340 -7.534 1.00 86.31 88 GLY A O 1
ATOM 733 N N . ALA A 1 89 ? 10.489 -4.247 -8.211 1.00 88.38 89 ALA A N 1
ATOM 734 C CA . ALA A 1 89 ? 9.975 -3.804 -6.900 1.00 88.38 89 ALA A CA 1
ATOM 735 C C . ALA A 1 89 ? 9.928 -4.927 -5.838 1.00 88.38 89 ALA A C 1
ATOM 737 O O . ALA A 1 89 ? 10.091 -4.664 -4.655 1.00 88.38 89 ALA A O 1
ATOM 738 N N . CYS A 1 90 ? 9.738 -6.180 -6.266 1.00 88.62 90 CYS A N 1
ATOM 739 C CA . CYS A 1 90 ? 9.763 -7.387 -5.429 1.00 88.62 90 CYS A CA 1
ATOM 740 C C . CYS A 1 90 ? 10.784 -8.380 -6.005 1.00 88.62 90 CYS A C 1
ATOM 742 O O . CYS A 1 90 ? 10.401 -9.386 -6.604 1.00 88.62 90 CYS A O 1
ATOM 744 N N . ALA A 1 91 ? 12.080 -8.073 -5.896 1.00 84.25 91 ALA A N 1
ATOM 745 C CA . ALA A 1 91 ? 13.144 -8.846 -6.550 1.00 84.25 91 ALA A CA 1
ATOM 746 C C . ALA A 1 91 ? 13.131 -10.339 -6.164 1.00 84.25 91 ALA A C 1
ATOM 748 O O . ALA A 1 91 ? 13.220 -11.199 -7.037 1.00 84.25 91 ALA A O 1
ATOM 749 N N . ASP A 1 92 ? 12.892 -10.650 -4.887 1.00 87.12 92 ASP A N 1
ATOM 750 C CA . ASP A 1 92 ? 12.834 -12.029 -4.374 1.00 87.12 92 ASP A CA 1
ATOM 751 C C . ASP A 1 92 ? 11.644 -12.840 -4.911 1.00 87.12 92 ASP A C 1
ATOM 753 O O . ASP A 1 92 ? 11.574 -14.060 -4.746 1.00 87.12 92 ASP A O 1
ATOM 757 N N . LYS A 1 93 ? 10.683 -12.161 -5.544 1.00 90.19 93 LYS A N 1
ATOM 758 C CA . LYS A 1 93 ? 9.490 -12.743 -6.164 1.00 90.19 93 LYS A CA 1
ATOM 759 C C . LYS A 1 93 ? 9.390 -12.380 -7.644 1.00 90.19 93 LYS A C 1
ATOM 761 O O . LYS A 1 93 ? 8.282 -12.359 -8.161 1.00 90.19 93 LYS A O 1
ATOM 766 N N . ALA A 1 94 ? 10.508 -12.106 -8.325 1.00 87.12 94 ALA A N 1
ATOM 767 C CA . ALA A 1 94 ? 10.535 -11.641 -9.720 1.00 87.12 94 ALA A CA 1
ATOM 768 C C . ALA A 1 94 ? 9.747 -12.528 -10.706 1.00 87.12 94 ALA A C 1
ATOM 770 O O . ALA A 1 94 ? 9.178 -12.018 -11.670 1.00 87.12 94 ALA A O 1
ATOM 771 N N . ASP A 1 95 ? 9.667 -13.832 -10.437 1.00 89.44 95 ASP A N 1
ATOM 772 C CA . ASP A 1 95 ? 8.953 -14.795 -11.282 1.00 89.44 95 ASP A CA 1
ATOM 773 C C . ASP A 1 95 ? 7.447 -14.897 -10.976 1.00 89.44 95 ASP A C 1
ATOM 775 O O . ASP A 1 95 ? 6.730 -15.629 -11.661 1.00 89.44 95 ASP A O 1
ATOM 779 N N . ASP A 1 96 ? 6.937 -14.183 -9.965 1.00 91.88 96 ASP A N 1
ATOM 780 C CA . ASP A 1 96 ? 5.528 -14.238 -9.580 1.00 91.88 96 ASP A CA 1
ATOM 781 C C . ASP A 1 96 ? 4.680 -13.203 -10.353 1.00 91.88 96 ASP A C 1
ATOM 783 O O . ASP A 1 96 ? 4.723 -11.998 -10.077 1.00 91.88 96 ASP A O 1
ATOM 787 N N . PRO A 1 97 ? 3.827 -13.635 -11.303 1.00 89.81 97 PRO A N 1
ATOM 788 C CA . PRO A 1 97 ? 3.031 -12.730 -12.127 1.00 89.81 97 PRO A CA 1
ATOM 789 C C . PRO A 1 97 ? 1.880 -12.037 -11.375 1.00 89.81 97 PRO A C 1
ATOM 791 O O . PRO A 1 97 ? 1.093 -11.309 -12.001 1.00 89.81 97 PRO A O 1
ATOM 794 N N . GLN A 1 98 ? 1.700 -12.308 -10.080 1.00 91.62 98 GLN A N 1
ATOM 795 C CA . GLN A 1 98 ? 0.658 -11.697 -9.256 1.00 91.62 98 GLN A CA 1
ATOM 796 C C . GLN A 1 98 ? 0.973 -10.253 -8.868 1.00 91.62 98 GLN A C 1
ATOM 798 O O . GLN A 1 98 ? 0.035 -9.491 -8.623 1.00 91.62 98 GLN A O 1
ATOM 803 N N . TYR A 1 99 ? 2.250 -9.865 -8.863 1.00 93.69 99 TYR A N 1
ATOM 804 C CA . TYR A 1 99 ? 2.676 -8.549 -8.385 1.00 93.69 99 TYR A CA 1
ATOM 805 C C . TYR A 1 99 ? 2.953 -7.559 -9.515 1.00 93.69 99 TYR A C 1
ATOM 807 O O . TYR A 1 99 ? 2.608 -6.382 -9.406 1.00 93.69 99 TYR A O 1
ATOM 815 N N . PHE A 1 100 ? 3.534 -8.034 -10.616 1.00 94.75 100 PHE A N 1
ATOM 816 C CA . PHE A 1 100 ? 4.040 -7.154 -11.665 1.00 94.75 100 PHE A CA 1
ATOM 817 C C . PHE A 1 100 ? 2.979 -6.745 -12.678 1.00 94.75 100 PHE A C 1
ATOM 819 O O . PHE A 1 100 ? 2.144 -7.552 -13.093 1.00 94.75 100 PHE A O 1
ATOM 826 N N . PHE A 1 101 ? 3.063 -5.490 -13.105 1.00 94.50 101 PHE A N 1
ATOM 827 C CA . PHE A 1 101 ? 2.203 -4.888 -14.108 1.00 94.50 101 PHE A CA 1
ATOM 828 C C . PHE A 1 101 ? 2.043 -5.772 -15.349 1.00 94.50 101 PHE A C 1
ATOM 830 O O . PHE A 1 101 ? 3.011 -6.288 -15.913 1.00 94.50 101 PHE A O 1
ATOM 837 N N . LYS A 1 102 ? 0.799 -5.885 -15.810 1.00 93.12 102 LYS A N 1
ATOM 838 C CA . LYS A 1 102 ? 0.445 -6.380 -17.138 1.00 93.12 102 LYS A CA 1
ATOM 839 C C . LYS A 1 102 ? -0.420 -5.362 -17.859 1.00 93.12 102 LYS A C 1
ATOM 841 O O . LYS A 1 102 ? -1.086 -4.535 -17.239 1.00 93.12 102 LYS A O 1
ATOM 846 N N . ASP A 1 103 ? -0.446 -5.479 -19.182 1.00 89.88 103 ASP A N 1
ATOM 847 C CA . ASP A 1 103 ? -1.289 -4.656 -20.040 1.00 89.88 103 ASP A CA 1
ATOM 848 C C . ASP A 1 103 ? -2.721 -4.566 -19.494 1.00 89.88 103 ASP A C 1
ATOM 850 O O . ASP A 1 103 ? -3.380 -5.585 -19.278 1.00 89.88 103 ASP A O 1
ATOM 854 N N . HIS A 1 104 ? -3.204 -3.329 -19.347 1.00 88.62 104 HIS A N 1
ATOM 855 C CA . HIS A 1 104 ? -4.524 -2.964 -18.813 1.00 88.62 104 HIS A CA 1
ATOM 856 C C . HIS A 1 104 ? -4.718 -3.130 -17.297 1.00 88.62 104 HIS A C 1
ATOM 858 O O . HIS A 1 104 ? -5.849 -2.992 -16.824 1.00 88.62 104 HIS A O 1
ATOM 864 N N . ASP A 1 105 ? -3.657 -3.346 -16.516 1.00 94.88 105 ASP A N 1
ATOM 865 C CA . ASP A 1 105 ? -3.727 -3.078 -15.077 1.00 94.88 105 ASP A CA 1
ATOM 866 C C . ASP A 1 105 ? -4.010 -1.578 -14.839 1.00 94.88 105 ASP A C 1
ATOM 868 O O . ASP A 1 105 ? -3.615 -0.711 -15.625 1.00 94.88 105 ASP A O 1
ATOM 872 N N . PHE A 1 106 ? -4.748 -1.270 -13.769 1.00 94.06 106 PHE A N 1
ATOM 873 C CA . PHE A 1 106 ? -5.353 0.052 -13.570 1.00 94.06 106 PHE A CA 1
ATOM 874 C C . PHE A 1 106 ? -4.333 1.152 -13.244 1.00 94.06 106 PHE A C 1
ATOM 876 O O . PHE A 1 1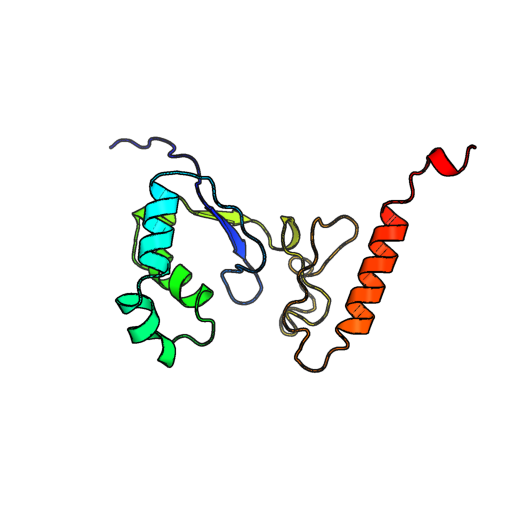06 ? -4.370 2.231 -13.835 1.00 94.06 106 PHE A O 1
ATOM 883 N N . VAL A 1 107 ? -3.433 0.880 -12.297 1.00 94.69 107 VAL A N 1
ATOM 884 C CA . VAL A 1 107 ? -2.429 1.822 -11.783 1.00 94.69 107 VAL A CA 1
ATOM 885 C C . VAL A 1 107 ? -1.126 1.070 -11.547 1.00 94.69 107 VAL A C 1
ATOM 887 O O . VAL A 1 107 ? -1.142 -0.060 -11.055 1.00 94.69 107 VAL A O 1
ATOM 890 N N . ILE A 1 108 ? -0.013 1.723 -11.887 1.00 94.69 108 ILE A N 1
ATOM 891 C CA . ILE A 1 108 ? 1.341 1.278 -11.552 1.00 94.69 108 ILE A CA 1
ATOM 892 C C . ILE A 1 108 ? 1.827 2.084 -10.350 1.00 94.69 108 ILE A C 1
ATOM 894 O O . ILE A 1 108 ? 1.802 3.315 -10.380 1.00 94.69 108 ILE A O 1
ATOM 898 N N . ASN A 1 109 ? 2.290 1.392 -9.317 1.00 94.56 109 ASN A N 1
ATOM 899 C CA . ASN A 1 109 ? 2.965 1.973 -8.169 1.00 94.56 109 ASN A CA 1
ATOM 900 C C . ASN A 1 109 ? 4.468 1.734 -8.299 1.00 94.56 109 ASN A C 1
ATOM 902 O O . ASN A 1 109 ? 4.909 0.589 -8.283 1.00 94.56 109 ASN A O 1
ATOM 906 N N . MET A 1 110 ? 5.245 2.813 -8.406 1.00 92.44 110 MET A N 1
ATOM 907 C CA . MET A 1 110 ? 6.701 2.799 -8.598 1.00 92.44 110 MET A CA 1
ATOM 908 C C . MET A 1 110 ? 7.464 2.426 -7.315 1.00 92.44 110 MET A C 1
ATOM 910 O O . MET A 1 110 ? 8.426 3.092 -6.942 1.00 92.44 110 MET A O 1
ATOM 914 N N . ALA A 1 111 ? 7.027 1.370 -6.631 1.00 88.62 111 ALA A N 1
ATOM 915 C CA . ALA A 1 111 ? 7.606 0.913 -5.380 1.00 88.62 111 ALA A CA 1
ATOM 916 C C . ALA A 1 111 ? 9.079 0.508 -5.550 1.00 88.62 111 ALA A C 1
ATOM 918 O O . ALA A 1 111 ? 9.472 -0.116 -6.549 1.00 88.62 111 ALA A O 1
ATOM 919 N N . GLY A 1 112 ? 9.885 0.889 -4.558 1.00 82.75 112 GLY A N 1
ATOM 920 C CA . GLY A 1 112 ? 11.307 0.571 -4.476 1.00 82.75 112 GLY A CA 1
ATOM 921 C C . GLY A 1 112 ? 12.152 1.193 -5.590 1.00 82.75 112 GLY A C 1
ATOM 922 O O . GLY A 1 112 ? 13.263 0.741 -5.856 1.00 82.75 112 GLY A O 1
ATOM 923 N N . CYS A 1 113 ? 11.623 2.190 -6.291 1.00 84.56 113 CYS A N 1
ATOM 924 C CA . CYS A 1 113 ? 12.278 2.735 -7.463 1.00 84.56 113 CYS A CA 1
ATOM 925 C C . CYS A 1 113 ? 13.532 3.551 -7.106 1.00 84.56 113 CYS A C 1
ATOM 927 O O . CYS A 1 113 ? 14.526 3.517 -7.829 1.00 84.56 113 CYS A O 1
ATOM 929 N N . GLU A 1 114 ? 13.531 4.225 -5.957 1.00 78.81 114 GLU A N 1
ATOM 930 C CA . GLU A 1 114 ? 14.682 4.975 -5.451 1.00 78.81 114 GLU A CA 1
ATOM 931 C C . GLU A 1 114 ? 15.929 4.110 -5.169 1.00 78.81 114 GLU A C 1
ATOM 933 O O . GLU A 1 114 ? 17.024 4.643 -4.981 1.00 78.81 114 GLU A O 1
ATOM 938 N N . TRP A 1 115 ? 15.803 2.780 -5.207 1.00 79.62 115 TRP A N 1
ATOM 939 C CA . TRP A 1 115 ? 16.878 1.831 -4.921 1.00 79.62 115 TRP A CA 1
ATOM 940 C C . TRP A 1 115 ? 17.546 1.322 -6.201 1.00 79.62 115 TRP A C 1
ATOM 942 O O . TRP A 1 115 ? 17.327 0.200 -6.652 1.00 79.62 115 TRP A O 1
ATOM 952 N N . GLY A 1 116 ? 18.399 2.161 -6.793 1.00 75.75 116 GLY A N 1
ATOM 953 C CA . GLY A 1 116 ? 19.296 1.745 -7.881 1.00 75.75 116 GLY A CA 1
ATOM 954 C C . GLY A 1 116 ? 18.617 1.506 -9.235 1.00 75.75 116 GLY A C 1
ATOM 955 O O . GLY A 1 116 ? 19.234 0.919 -10.124 1.00 75.75 116 GLY A O 1
ATOM 956 N N . ARG A 1 117 ? 17.374 1.970 -9.407 1.00 85.25 117 ARG A N 1
ATOM 957 C CA . ARG A 1 117 ? 16.618 1.920 -10.665 1.00 85.25 117 ARG A CA 1
ATOM 958 C C . ARG A 1 117 ? 16.455 3.310 -11.279 1.00 85.25 117 ARG A C 1
ATOM 960 O O . ARG A 1 117 ? 16.516 4.330 -10.596 1.00 85.25 117 ARG A O 1
ATOM 967 N N . ASP A 1 118 ? 16.244 3.349 -12.593 1.00 87.75 118 ASP A N 1
ATOM 968 C CA . ASP A 1 118 ? 15.976 4.596 -13.315 1.00 87.75 118 ASP A CA 1
ATOM 969 C C . ASP A 1 118 ? 14.484 4.948 -13.251 1.00 87.75 118 ASP A C 1
ATOM 971 O O . ASP A 1 118 ? 13.712 4.675 -14.173 1.00 87.75 118 ASP A O 1
ATOM 975 N N . CYS A 1 119 ? 14.070 5.590 -12.156 1.00 88.81 119 CYS A N 1
ATOM 976 C CA . CYS A 1 119 ? 12.677 6.007 -11.980 1.00 88.81 119 CYS A CA 1
ATOM 977 C C . CYS A 1 119 ? 12.163 6.929 -13.059 1.00 88.81 119 CYS A C 1
ATOM 979 O O . CYS A 1 119 ? 10.982 6.877 -13.409 1.00 88.81 119 CYS A O 1
ATOM 981 N N . TRP A 1 120 ? 13.034 7.795 -13.565 1.00 90.19 120 TRP A N 1
ATOM 982 C CA . TRP A 1 120 ? 12.649 8.716 -14.610 1.00 90.19 120 TRP A CA 1
ATOM 983 C C . TRP A 1 120 ? 12.365 7.953 -15.903 1.00 90.19 120 TRP A C 1
ATOM 985 O O . TRP A 1 120 ? 11.287 8.106 -16.480 1.00 90.19 120 TRP A O 1
ATOM 995 N N . GLY A 1 121 ? 13.288 7.083 -16.317 1.00 92.38 121 GLY A N 1
ATOM 996 C CA . GLY A 1 121 ? 13.134 6.242 -17.501 1.00 92.38 121 GLY A CA 1
ATOM 997 C C . GLY A 1 121 ? 11.916 5.325 -17.426 1.00 92.38 121 GLY A C 1
ATOM 998 O O . GLY A 1 121 ? 11.146 5.243 -18.386 1.00 92.38 121 GLY A O 1
ATOM 999 N N . GLU A 1 122 ? 11.674 4.690 -16.280 1.00 92.50 122 GLU A N 1
ATOM 1000 C CA . GLU A 1 122 ? 10.497 3.840 -16.103 1.00 92.50 122 GLU A CA 1
ATOM 1001 C C . GLU A 1 122 ? 9.185 4.636 -16.134 1.00 92.50 122 GLU A C 1
ATOM 1003 O O . GLU A 1 122 ? 8.213 4.225 -16.773 1.00 92.50 122 GLU A O 1
ATOM 1008 N N . MET A 1 123 ? 9.148 5.810 -15.501 1.00 93.06 123 MET A N 1
ATOM 1009 C CA . MET A 1 123 ? 7.984 6.690 -15.555 1.00 93.06 123 MET A CA 1
ATOM 1010 C C . MET A 1 123 ? 7.700 7.150 -16.993 1.00 93.06 123 MET A C 1
ATOM 1012 O O . MET A 1 123 ? 6.548 7.143 -17.436 1.00 93.06 123 MET A O 1
ATOM 1016 N N . GLU A 1 124 ? 8.733 7.519 -17.754 1.00 94.94 124 GLU A N 1
ATOM 1017 C CA . GLU A 1 124 ? 8.596 7.866 -19.172 1.00 94.94 124 GLU A CA 1
ATOM 1018 C C . GLU A 1 124 ? 8.118 6.674 -20.015 1.00 94.94 124 GLU A C 1
ATOM 1020 O O . GLU A 1 124 ? 7.238 6.841 -20.869 1.00 94.94 124 GLU A O 1
ATOM 1025 N N . HIS A 1 125 ? 8.598 5.461 -19.728 1.00 93.62 125 HIS A N 1
ATOM 1026 C CA . HIS A 1 125 ? 8.115 4.232 -20.357 1.00 93.62 125 HIS A CA 1
ATOM 1027 C C . HIS A 1 125 ? 6.606 4.034 -20.137 1.00 93.62 125 HIS A C 1
ATOM 1029 O O . HIS A 1 125 ? 5.849 3.902 -21.106 1.00 93.62 125 HIS A O 1
ATOM 1035 N N . TYR A 1 126 ? 6.133 4.086 -18.888 1.00 93.94 126 TYR A N 1
ATOM 1036 C CA . TYR A 1 126 ? 4.711 3.894 -18.581 1.00 93.94 126 TYR A CA 1
ATOM 1037 C C . TYR A 1 126 ? 3.827 5.042 -19.086 1.00 93.94 126 TYR A C 1
ATOM 1039 O O . TYR A 1 126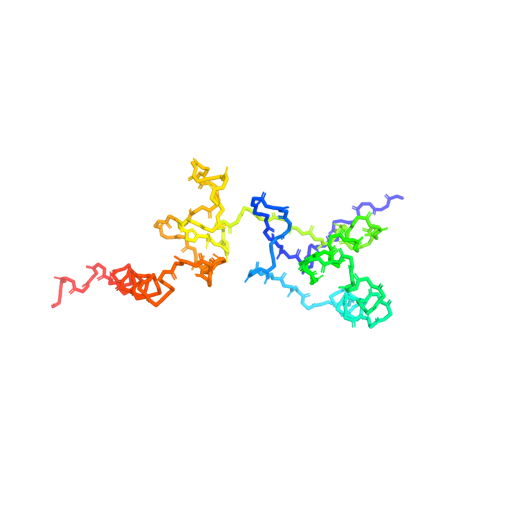 ? 2.701 4.805 -19.536 1.00 93.94 126 TYR A O 1
ATOM 1047 N N . LYS A 1 127 ? 4.332 6.283 -19.124 1.00 93.56 127 LYS A N 1
ATOM 1048 C CA . LYS A 1 127 ? 3.647 7.405 -19.792 1.00 93.56 127 LYS A CA 1
ATOM 1049 C C . LYS A 1 127 ? 3.468 7.142 -21.288 1.00 93.56 127 LYS A C 1
ATOM 1051 O O . LYS A 1 127 ? 2.391 7.404 -21.834 1.00 93.56 127 LYS A O 1
ATOM 1056 N N . ALA A 1 128 ? 4.500 6.642 -21.967 1.00 94.31 128 ALA A N 1
ATOM 1057 C CA . ALA A 1 128 ? 4.421 6.290 -23.382 1.00 94.31 128 ALA A CA 1
ATOM 1058 C C . ALA A 1 128 ? 3.434 5.134 -23.621 1.00 94.31 128 ALA A C 1
ATOM 1060 O O . ALA A 1 128 ? 2.614 5.209 -24.544 1.00 94.31 128 ALA A O 1
ATOM 1061 N N . LEU A 1 129 ? 3.447 4.117 -22.752 1.00 93.00 129 LEU A N 1
ATOM 1062 C CA . LEU A 1 129 ? 2.499 3.004 -22.788 1.00 93.00 129 LEU A CA 1
ATOM 1063 C C . LEU A 1 129 ? 1.052 3.482 -22.610 1.00 93.00 129 LEU A C 1
ATOM 1065 O O . LEU A 1 129 ? 0.201 3.172 -23.441 1.00 93.00 129 LEU A O 1
ATOM 1069 N N . SER A 1 130 ? 0.776 4.304 -21.597 1.00 91.50 130 SER A N 1
ATOM 1070 C CA . SER A 1 130 ? -0.554 4.881 -21.360 1.00 91.50 130 SER A CA 1
ATOM 1071 C C . SER A 1 130 ? -1.059 5.668 -22.576 1.00 91.50 130 SER A C 1
ATOM 1073 O O . SER A 1 130 ? -2.190 5.476 -23.035 1.00 91.50 130 SER A O 1
ATOM 1075 N N . LYS A 1 131 ? -0.194 6.489 -23.195 1.00 92.00 131 LYS A N 1
ATOM 1076 C CA . LYS A 1 131 ? -0.521 7.198 -24.444 1.00 92.00 131 LYS A CA 1
ATOM 1077 C C . LYS A 1 131 ? -0.867 6.235 -25.579 1.00 92.00 131 LYS A C 1
ATOM 1079 O O . LYS A 1 131 ? -1.780 6.542 -26.341 1.00 92.00 131 LYS A O 1
ATOM 1084 N N . LYS A 1 132 ? -0.153 5.111 -25.710 1.00 90.50 132 LYS A N 1
ATOM 1085 C CA . LYS A 1 132 ? -0.409 4.076 -26.725 1.00 90.50 132 LYS A CA 1
ATOM 1086 C C . LYS A 1 132 ? -1.752 3.380 -26.485 1.00 90.50 132 LYS A C 1
ATOM 1088 O O . LYS A 1 132 ? -2.546 3.319 -27.417 1.00 90.50 132 LYS A O 1
ATOM 1093 N N . LEU A 1 133 ? -2.020 2.928 -25.259 1.00 87.44 133 LEU A N 1
ATOM 1094 C CA . LEU A 1 133 ? -3.254 2.221 -24.886 1.00 87.44 133 LEU A CA 1
ATOM 1095 C C . LEU A 1 133 ? -4.502 3.111 -25.000 1.00 87.44 133 LEU A C 1
ATOM 1097 O O . LEU A 1 133 ? -5.573 2.638 -25.361 1.00 87.44 133 LEU A O 1
ATOM 1101 N N . ARG A 1 134 ? -4.367 4.424 -24.766 1.00 84.94 134 ARG A N 1
ATOM 1102 C CA . ARG A 1 134 ? -5.470 5.391 -24.907 1.00 84.94 134 ARG A CA 1
ATOM 1103 C C . ARG A 1 134 ? -5.794 5.758 -26.364 1.00 84.94 134 ARG A C 1
ATOM 1105 O O . ARG A 1 134 ? -6.773 6.467 -26.609 1.00 84.94 134 ARG A O 1
ATOM 1112 N N . LYS A 1 135 ? -4.988 5.348 -27.355 1.00 81.62 135 LYS A N 1
ATOM 1113 C CA . LYS A 1 135 ? -5.312 5.610 -28.769 1.00 81.62 135 LYS A CA 1
ATOM 1114 C C . LYS A 1 135 ? -6.555 4.805 -29.149 1.00 81.62 135 LYS A C 1
ATOM 1116 O O . LYS A 1 135 ? -6.508 3.587 -29.244 1.00 81.62 135 LYS A O 1
ATOM 1121 N N . SER A 1 136 ? -7.668 5.502 -29.366 1.00 69.81 136 SER A N 1
ATOM 1122 C CA . SER A 1 136 ? -8.927 4.864 -29.752 1.00 69.81 136 SER A CA 1
ATOM 1123 C C . SER A 1 136 ? -8.829 4.276 -31.161 1.00 69.81 136 SER A C 1
ATOM 1125 O O . SER A 1 136 ? -8.407 4.964 -32.092 1.00 69.81 136 SER A O 1
ATOM 1127 N N . TRP A 1 137 ? -9.255 3.024 -31.312 1.00 66.25 137 TRP A N 1
ATOM 1128 C CA . TRP A 1 137 ? -9.317 2.279 -32.574 1.00 66.25 137 TRP A CA 1
ATOM 1129 C C . TRP A 1 137 ? -10.089 2.995 -33.696 1.00 66.25 137 TRP A C 1
ATOM 1131 O O . TRP A 1 137 ? -9.756 2.836 -34.866 1.00 66.25 137 TRP A O 1
ATOM 1141 N N . TRP A 1 138 ? -11.049 3.859 -33.356 1.00 66.69 138 TRP A N 1
ATOM 1142 C CA . TRP A 1 138 ? -11.833 4.633 -34.328 1.00 66.69 138 TRP A CA 1
ATOM 1143 C C . TRP A 1 138 ? -11.089 5.816 -34.965 1.00 66.69 138 TRP A C 1
ATOM 1145 O O . TRP A 1 138 ? -11.537 6.325 -35.986 1.00 66.69 138 TRP A O 1
ATOM 1155 N N . LYS A 1 139 ? -9.941 6.250 -34.422 1.00 59.09 139 LYS A N 1
ATOM 1156 C CA . LYS A 1 139 ? -9.131 7.332 -35.025 1.00 59.09 139 LYS A CA 1
ATOM 1157 C C . LYS A 1 139 ? -8.395 6.919 -36.308 1.00 59.09 139 LYS A C 1
ATOM 1159 O O . LYS A 1 139 ? -7.719 7.749 -36.897 1.00 59.09 139 LYS A O 1
ATOM 1164 N N . PHE A 1 140 ? -8.497 5.654 -36.715 1.00 58.22 140 PHE A N 1
ATOM 1165 C CA . PHE A 1 140 ? -7.962 5.155 -37.985 1.00 58.22 140 PHE A CA 1
ATOM 1166 C C . PHE A 1 140 ? -8.928 5.324 -39.172 1.00 58.22 140 PHE A C 1
ATOM 1168 O O . PHE A 1 140 ? -8.506 5.129 -40.306 1.00 58.22 140 PHE A O 1
ATOM 1175 N N . TRP A 1 141 ? -10.197 5.680 -38.930 1.00 54.56 141 TRP A N 1
ATOM 1176 C CA . TRP A 1 141 ? -11.249 5.784 -39.955 1.00 54.56 141 TRP A CA 1
ATOM 1177 C C . TRP A 1 141 ? -11.722 7.228 -40.206 1.00 54.56 141 TRP A C 1
ATOM 1179 O O . TRP A 1 141 ? -12.849 7.435 -40.655 1.00 54.56 141 TRP A O 1
ATOM 1189 N N . GLN A 1 142 ? -10.889 8.224 -39.894 1.00 44.09 142 GLN A N 1
ATOM 1190 C CA . GLN A 1 142 ? -11.183 9.645 -40.093 1.00 44.09 142 GLN A CA 1
ATOM 1191 C C . GLN A 1 142 ? -10.004 10.361 -40.744 1.00 44.09 142 GLN A C 1
ATOM 1193 O O . GLN A 1 142 ? -8.854 10.007 -40.398 1.00 44.09 142 GLN A O 1
#

InterPro domains:
  IPR008630 Glycosyltransferase 34 [PF05637] (6-120)
  IPR008630 Glycosyltransferase 34 [PTHR31306] (4-139)

Secondary structure (DSSP, 8-state):
-----PPP-EEEEE-SSSEEEEEEEE--SHHHHHHHHHHT-HHHHHHHTTT-TTTHHHHHHHHHHH-HHHHTTEEEEEGGGT-BBPTTTTGGGTT-TTTB--TT-S-B--TTTTTTS-HHHHHHHHHHHHHHHTS-GGGG--

Sequence (142 aa):
MSTLKQPIDMIITQDCGGFNLGSFLVRRSSWSEMLLDIWWDPAMYEQMHMQWEHKEQDALETLYSTQAWIRERIGFLPLRKINAFPPGACADKADDPQYFFKDHDFVINMAGCEWGRDCWGEMEHYKALSKKLRKSWWKFWQ